Protein AF-A0A940WAN8-F1 (afdb_monomer_lite)

Structure (mmCIF, N/CA/C/O backbone):
data_AF-A0A940WAN8-F1
#
_entry.id   AF-A0A940WAN8-F1
#
loop_
_atom_site.group_PDB
_atom_site.id
_atom_site.type_symbol
_atom_site.label_atom_id
_atom_site.label_alt_id
_atom_site.label_comp_id
_atom_site.label_asym_id
_atom_site.label_entity_id
_atom_site.label_seq_id
_atom_site.pdbx_PDB_ins_code
_atom_site.Cartn_x
_atom_site.Cartn_y
_atom_site.Cartn_z
_atom_site.occupancy
_atom_site.B_iso_or_equiv
_atom_site.auth_seq_id
_atom_site.auth_comp_id
_atom_site.auth_asym_id
_atom_site.auth_atom_id
_atom_site.pdbx_PDB_model_num
ATOM 1 N N . ILE A 1 1 ? -9.042 25.325 11.373 1.00 61.91 1 ILE A N 1
ATOM 2 C CA . ILE A 1 1 ? -9.617 24.006 11.010 1.00 61.91 1 ILE A CA 1
ATOM 3 C C . ILE A 1 1 ? -8.446 23.062 10.811 1.00 61.91 1 ILE A C 1
ATOM 5 O O . ILE A 1 1 ? -7.586 23.379 10.003 1.00 61.91 1 ILE A O 1
ATOM 9 N N . THR A 1 2 ? -8.366 21.978 11.577 1.00 81.69 2 THR A N 1
ATOM 10 C CA . THR A 1 2 ? -7.312 20.961 11.453 1.00 81.69 2 THR A CA 1
ATOM 11 C C . THR A 1 2 ? -7.870 19.778 10.660 1.00 81.69 2 THR A C 1
ATOM 13 O O . THR A 1 2 ? -8.774 19.082 11.122 1.00 81.69 2 THR A O 1
ATOM 16 N N . TRP A 1 3 ? -7.3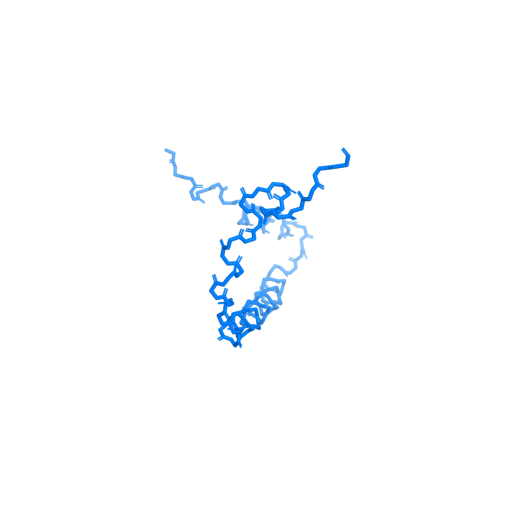98 19.599 9.424 1.00 87.75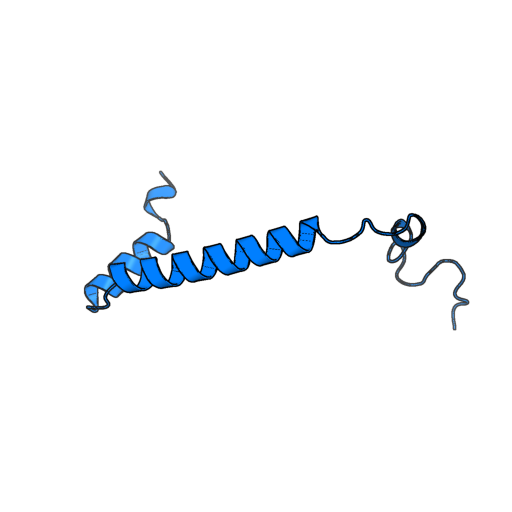 3 TRP A N 1
ATOM 17 C CA . TRP A 1 3 ? -7.916 18.604 8.471 1.00 87.75 3 TRP A CA 1
ATOM 18 C C . TRP A 1 3 ? -7.771 17.155 8.948 1.00 87.75 3 TRP A C 1
ATOM 20 O O . TRP A 1 3 ? -8.619 16.333 8.624 1.00 87.75 3 TRP A O 1
ATOM 30 N N . GLU A 1 4 ? -6.778 16.875 9.790 1.00 85.06 4 GLU A N 1
ATOM 31 C CA . GLU A 1 4 ? -6.549 15.563 10.414 1.00 85.06 4 GLU A CA 1
ATOM 32 C C . GLU A 1 4 ? -7.767 15.052 11.197 1.00 85.06 4 GLU A C 1
ATOM 34 O O . GLU A 1 4 ? -8.073 13.867 11.171 1.00 85.06 4 GLU A O 1
ATOM 39 N N . SER A 1 5 ? -8.543 15.949 11.821 1.00 86.75 5 SER A N 1
ATOM 40 C CA . SER A 1 5 ? -9.778 15.570 12.533 1.00 86.75 5 SER A CA 1
ATOM 41 C C . SER A 1 5 ? -10.883 15.019 11.619 1.00 86.75 5 SER A C 1
ATOM 43 O O . SER A 1 5 ? -11.897 14.517 12.104 1.00 86.75 5 SER A O 1
ATOM 45 N N . ARG A 1 6 ? -10.713 15.144 10.298 1.00 90.06 6 ARG A N 1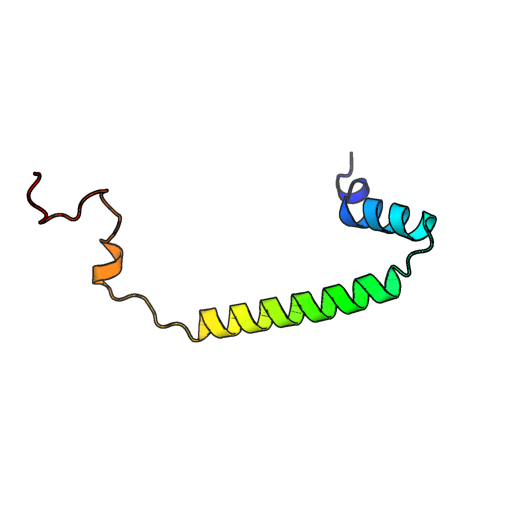
ATOM 46 C CA . ARG A 1 6 ? -11.658 14.711 9.264 1.00 90.06 6 ARG A CA 1
ATOM 47 C C . ARG A 1 6 ? -11.110 13.548 8.438 1.00 90.06 6 ARG A C 1
ATOM 49 O O . ARG A 1 6 ? -11.580 13.357 7.318 1.00 90.06 6 ARG A O 1
ATOM 56 N N . ASP A 1 7 ? -10.132 12.813 8.965 1.00 95.06 7 ASP A N 1
ATOM 57 C CA . ASP A 1 7 ? -9.601 11.621 8.312 1.00 95.06 7 ASP A CA 1
ATOM 58 C C . ASP A 1 7 ? -10.745 10.634 7.993 1.00 95.06 7 ASP A C 1
ATOM 60 O O . ASP A 1 7 ? -11.404 10.128 8.910 1.00 95.06 7 ASP A O 1
ATOM 64 N N . PRO A 1 8 ? -11.025 10.374 6.702 1.00 95.56 8 PRO A N 1
ATOM 65 C CA . PRO A 1 8 ? -12.108 9.488 6.306 1.00 95.56 8 PRO A CA 1
ATOM 66 C C . PRO A 1 8 ? -11.880 8.041 6.752 1.00 95.56 8 PRO A C 1
ATOM 68 O O . PRO A 1 8 ? -12.865 7.348 7.000 1.00 95.56 8 PRO A O 1
ATOM 71 N N . ILE A 1 9 ? -10.627 7.593 6.886 1.00 94.44 9 ILE A N 1
ATOM 72 C CA . ILE A 1 9 ? -10.300 6.231 7.327 1.00 94.44 9 ILE A CA 1
ATOM 73 C C . ILE A 1 9 ? -10.710 6.077 8.789 1.00 94.44 9 ILE A C 1
ATOM 75 O O . ILE A 1 9 ? -11.534 5.223 9.111 1.00 94.44 9 ILE A O 1
ATOM 79 N N . PHE A 1 10 ? -10.238 6.977 9.652 1.00 93.88 10 PHE A N 1
ATOM 80 C CA . PHE A 1 10 ? -10.596 6.978 11.070 1.00 93.88 10 PHE A CA 1
ATOM 81 C C . PHE A 1 10 ? -12.111 7.098 11.302 1.00 93.88 10 PHE A C 1
ATOM 83 O O . PHE A 1 10 ? -12.699 6.363 12.100 1.00 93.88 10 PHE A O 1
ATOM 90 N N . LEU A 1 11 ? -12.779 8.008 10.582 1.00 95.19 11 LEU A N 1
ATOM 91 C CA . LEU A 1 11 ? -14.230 8.183 10.696 1.00 95.19 11 LEU A CA 1
ATOM 92 C C . LEU A 1 11 ? -15.001 6.929 10.261 1.00 95.19 11 LEU A C 1
ATOM 94 O O . LEU A 1 11 ? -16.043 6.608 10.845 1.00 95.19 11 LEU A O 1
ATOM 98 N N . TRP A 1 12 ? -14.496 6.220 9.254 1.00 96.56 12 TRP A N 1
ATOM 99 C CA . TRP A 1 12 ? -15.086 4.977 8.776 1.00 96.56 12 TRP A CA 1
ATOM 100 C C . TRP A 1 12 ? -14.893 3.823 9.759 1.00 96.56 12 TRP A C 1
ATOM 102 O O . TRP A 1 12 ? -15.840 3.086 10.040 1.00 96.56 12 TRP A O 1
ATOM 112 N N . GLU A 1 13 ? -13.710 3.708 10.353 1.00 95.56 13 GLU A N 1
ATOM 113 C CA . GLU A 1 13 ? -13.419 2.709 11.382 1.00 95.56 13 GLU A CA 1
ATOM 114 C C . GLU A 1 13 ? -14.349 2.859 12.591 1.00 95.56 13 GLU A C 1
ATOM 116 O O . GLU A 1 13 ? -15.002 1.888 12.975 1.00 95.56 13 GLU A O 1
ATOM 121 N N . ILE A 1 14 ? -14.544 4.084 13.103 1.00 95.50 14 ILE A N 1
ATOM 122 C CA . ILE A 1 14 ? -15.520 4.357 14.179 1.00 95.50 14 ILE A CA 1
ATOM 123 C C . ILE A 1 14 ? -16.925 3.876 13.793 1.00 95.50 14 ILE A C 1
ATOM 125 O O . ILE A 1 14 ? -17.683 3.348 14.615 1.00 95.50 14 ILE A O 1
ATOM 129 N N . TYR A 1 15 ? -17.329 4.115 12.548 1.00 96.38 15 TYR A N 1
ATOM 130 C CA . TYR A 1 15 ? -18.645 3.713 12.068 1.00 96.38 15 TYR A CA 1
ATOM 131 C C . TYR A 1 15 ? -18.810 2.187 12.021 1.00 96.38 15 TYR A C 1
ATOM 133 O O . TYR A 1 15 ? -19.877 1.675 12.378 1.00 96.38 15 TYR A O 1
ATOM 141 N N . LEU A 1 16 ? -17.767 1.454 11.633 1.00 96.38 16 LEU A N 1
ATOM 142 C CA . LEU A 1 16 ? -17.771 -0.006 11.617 1.00 96.38 16 LEU A CA 1
ATOM 143 C C . LEU A 1 16 ? -17.704 -0.605 13.032 1.00 96.38 16 LEU A C 1
ATOM 145 O O . LEU A 1 16 ? -18.436 -1.555 13.320 1.00 96.38 16 LEU A O 1
ATOM 149 N N . GLU A 1 17 ? -16.945 -0.006 13.952 1.00 96.06 17 GLU A N 1
ATOM 150 C CA . GLU A 1 17 ? -16.936 -0.404 15.369 1.00 96.06 17 GLU A CA 1
ATOM 151 C C . GLU A 1 17 ? -18.335 -0.300 15.994 1.00 96.06 17 GLU A C 1
ATOM 153 O O . GLU A 1 17 ? -18.804 -1.221 16.673 1.00 96.06 17 GLU A O 1
ATOM 158 N N . LYS A 1 18 ? -19.066 0.789 15.707 1.00 97.12 18 LYS A N 1
ATOM 159 C CA . LYS A 1 18 ? -20.464 0.965 16.153 1.00 97.12 18 LYS A CA 1
ATOM 160 C C . LYS A 1 18 ? -21.385 -0.154 15.661 1.00 97.12 18 LYS A C 1
ATOM 162 O O . LYS A 1 18 ? -22.395 -0.436 16.304 1.00 97.12 18 LYS A O 1
ATOM 167 N N . ARG A 1 19 ? -21.028 -0.807 14.554 1.00 97.00 19 ARG A N 1
ATOM 168 C CA . ARG A 1 19 ? -21.743 -1.945 13.962 1.00 97.00 19 ARG A CA 1
ATOM 169 C C . ARG A 1 19 ? -21.221 -3.309 14.394 1.00 97.00 19 ARG A C 1
ATOM 171 O O . ARG A 1 19 ? -21.711 -4.311 13.887 1.00 97.00 19 ARG A O 1
ATOM 178 N N . LYS A 1 20 ? -20.310 -3.347 15.370 1.00 97.12 20 LYS A N 1
ATOM 179 C CA . LYS A 1 20 ? -19.752 -4.573 15.957 1.00 97.12 20 LYS A CA 1
ATOM 180 C C . LYS A 1 20 ? -18.851 -5.372 15.009 1.00 97.12 20 LYS A C 1
ATOM 182 O O . LYS A 1 20 ? -18.655 -6.560 15.240 1.00 97.12 20 LYS A O 1
ATOM 187 N N . TYR A 1 21 ? -18.286 -4.734 13.983 1.00 97.25 21 TYR A N 1
ATOM 188 C CA . TYR A 1 21 ? -17.178 -5.329 13.236 1.00 97.25 21 TYR A CA 1
ATOM 189 C C . TYR A 1 21 ? -15.900 -5.307 14.079 1.00 97.25 21 TYR A C 1
ATOM 191 O O . TYR A 1 21 ? -15.669 -4.362 14.835 1.00 97.25 21 TYR A O 1
ATOM 199 N N . ASP A 1 22 ? -15.064 -6.333 13.927 1.00 96.75 22 ASP A N 1
ATOM 200 C CA . ASP A 1 22 ? -13.747 -6.390 14.559 1.00 96.75 22 ASP A CA 1
ATOM 201 C C . ASP A 1 22 ? -12.735 -5.593 13.731 1.00 96.75 22 ASP A C 1
ATOM 203 O O . ASP A 1 22 ? -12.065 -6.110 12.837 1.00 96.75 22 ASP A O 1
ATOM 207 N N . ILE A 1 23 ? -12.663 -4.293 14.008 1.00 96.38 23 ILE A N 1
ATOM 208 C CA . ILE A 1 23 ? -11.785 -3.386 13.267 1.00 96.38 23 ILE A CA 1
ATOM 209 C C . ILE A 1 23 ? -10.310 -3.658 13.533 1.00 96.38 23 ILE A C 1
ATOM 211 O O . ILE A 1 23 ? -9.495 -3.463 12.635 1.00 96.38 23 ILE A O 1
ATOM 215 N N . ALA A 1 24 ? -9.952 -4.166 14.712 1.00 95.44 24 ALA A N 1
ATOM 216 C CA . ALA A 1 24 ? -8.570 -4.532 14.997 1.00 95.44 24 ALA A CA 1
ATOM 217 C C . ALA A 1 24 ? -8.117 -5.701 14.109 1.00 95.44 24 ALA A C 1
ATOM 219 O O . ALA A 1 24 ? -7.025 -5.644 13.538 1.00 95.44 24 ALA A O 1
ATOM 220 N N . ALA A 1 25 ? -8.967 -6.720 13.948 1.00 97.31 25 ALA A N 1
ATOM 221 C CA . ALA A 1 25 ? -8.700 -7.835 13.044 1.00 97.31 25 ALA A CA 1
ATOM 222 C C . ALA A 1 25 ? -8.628 -7.380 11.579 1.00 97.31 25 ALA A C 1
ATOM 224 O O . ALA A 1 25 ? -7.636 -7.668 10.912 1.00 97.31 25 ALA A O 1
ATOM 225 N N . ILE A 1 26 ? -9.618 -6.606 11.112 1.00 96.25 26 ILE A N 1
ATOM 226 C CA . ILE A 1 26 ? -9.660 -6.093 9.731 1.00 96.25 26 ILE A CA 1
ATOM 227 C C . ILE A 1 26 ? -8.421 -5.247 9.431 1.00 96.25 26 ILE A C 1
ATOM 229 O O . ILE A 1 26 ? -7.761 -5.455 8.416 1.00 96.25 26 ILE A O 1
ATOM 233 N N . ARG A 1 27 ? -8.069 -4.312 10.323 1.00 96.19 27 ARG A N 1
ATOM 234 C CA . ARG A 1 27 ? -6.903 -3.444 10.135 1.00 96.19 27 ARG A CA 1
ATOM 235 C C . ARG A 1 27 ? -5.627 -4.265 10.024 1.00 96.19 27 ARG A C 1
ATOM 237 O O . ARG A 1 27 ? -4.803 -3.965 9.164 1.00 96.19 27 ARG A O 1
ATOM 244 N N . LYS A 1 28 ? -5.462 -5.278 10.878 1.00 97.75 28 LYS A N 1
ATOM 245 C CA . LYS A 1 28 ? -4.295 -6.160 10.840 1.00 97.75 28 LYS A CA 1
ATOM 246 C C . LYS A 1 28 ? -4.211 -6.902 9.505 1.00 97.75 28 LYS A C 1
ATOM 248 O O . LYS A 1 28 ? -3.199 -6.779 8.827 1.00 97.75 28 LYS A O 1
ATOM 253 N N . GLU A 1 29 ? -5.279 -7.598 9.121 1.00 98.06 29 GLU A N 1
ATOM 254 C CA . GLU A 1 29 ? -5.347 -8.368 7.873 1.00 98.06 29 GLU A CA 1
ATOM 255 C C . GLU A 1 29 ? -5.086 -7.484 6.647 1.00 98.06 29 GLU A C 1
ATOM 257 O O . GLU A 1 29 ? -4.208 -7.780 5.840 1.00 98.06 29 GLU A O 1
ATOM 262 N N . THR A 1 30 ? -5.786 -6.349 6.548 1.00 97.50 30 THR A N 1
ATOM 263 C CA . THR A 1 30 ? -5.640 -5.422 5.417 1.00 97.50 30 THR A CA 1
ATOM 264 C C . THR A 1 30 ? -4.241 -4.811 5.371 1.00 97.50 30 THR A C 1
ATOM 266 O O . THR A 1 30 ? -3.677 -4.665 4.293 1.00 97.50 30 THR A O 1
ATOM 269 N N . SER A 1 31 ? -3.654 -4.462 6.521 1.00 97.50 31 SER A N 1
ATOM 270 C CA . SER A 1 31 ? -2.303 -3.885 6.553 1.00 97.50 31 SER A CA 1
ATOM 271 C C . SER A 1 31 ? -1.254 -4.904 6.113 1.00 97.50 31 SER A C 1
ATOM 273 O O . SER A 1 31 ? -0.389 -4.568 5.312 1.00 97.50 31 SER A O 1
ATOM 275 N N . GLU A 1 32 ? -1.351 -6.148 6.589 1.00 98.38 32 GLU A N 1
ATOM 276 C CA . GLU A 1 32 ? -0.458 -7.238 6.176 1.00 98.38 32 GLU A CA 1
ATOM 277 C C . GLU A 1 32 ? -0.561 -7.504 4.666 1.00 98.38 32 GLU A C 1
ATOM 279 O O . GLU A 1 32 ? 0.460 -7.634 3.985 1.00 98.38 32 GLU A O 1
ATOM 284 N N . GLU A 1 33 ? -1.780 -7.529 4.121 1.00 98.56 33 GLU A N 1
ATOM 285 C CA . GLU A 1 33 ? -2.003 -7.710 2.688 1.00 98.56 33 GLU A C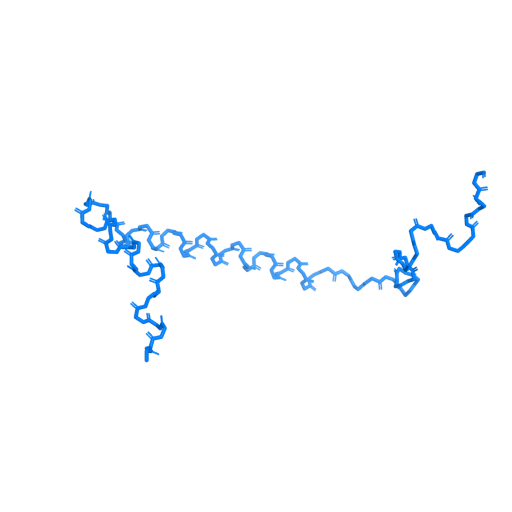A 1
ATOM 286 C C . GLU A 1 33 ? -1.447 -6.546 1.858 1.00 98.56 33 GLU A C 1
ATOM 288 O O . GLU A 1 33 ? -0.722 -6.781 0.889 1.00 98.56 33 GLU A O 1
ATOM 293 N N . VAL A 1 34 ? -1.751 -5.302 2.242 1.00 98.56 34 VAL A N 1
ATOM 294 C CA . VAL A 1 34 ? -1.288 -4.102 1.532 1.00 98.56 34 VAL A CA 1
ATOM 295 C C . VAL A 1 34 ? 0.232 -4.012 1.555 1.00 98.56 34 VAL A C 1
ATOM 297 O O . VAL A 1 34 ? 0.826 -3.775 0.506 1.00 98.56 34 VAL A O 1
ATOM 300 N N . THR A 1 35 ? 0.870 -4.234 2.709 1.00 98.38 35 THR A N 1
ATOM 301 C CA . THR A 1 35 ? 2.336 -4.228 2.809 1.00 98.38 35 THR A CA 1
ATOM 302 C C . THR A 1 35 ? 2.946 -5.247 1.857 1.00 98.38 35 THR A C 1
ATOM 304 O O . THR A 1 35 ? 3.808 -4.882 1.066 1.00 98.38 35 THR A O 1
ATOM 307 N N . ARG A 1 36 ? 2.437 -6.485 1.841 1.00 98.56 36 ARG A N 1
ATOM 308 C CA . ARG A 1 36 ? 2.924 -7.515 0.917 1.00 98.56 36 ARG A CA 1
ATOM 309 C C . ARG A 1 36 ? 2.797 -7.089 -0.549 1.00 98.56 36 ARG A C 1
ATOM 311 O O . ARG A 1 36 ? 3.754 -7.230 -1.300 1.00 98.56 36 ARG A O 1
ATOM 318 N N . ILE A 1 37 ? 1.640 -6.563 -0.956 1.00 98.69 37 ILE A N 1
ATOM 319 C CA . ILE A 1 37 ? 1.408 -6.132 -2.346 1.00 98.69 37 ILE A CA 1
ATOM 320 C C . ILE A 1 37 ? 2.365 -4.999 -2.734 1.00 98.69 37 ILE A C 1
ATOM 322 O O . ILE A 1 37 ? 2.912 -5.001 -3.835 1.00 98.69 37 ILE A O 1
ATOM 326 N N . VAL A 1 38 ? 2.566 -4.028 -1.839 1.00 98.69 38 VAL A N 1
ATOM 327 C CA . VAL A 1 38 ? 3.473 -2.901 -2.084 1.00 98.69 38 VAL A CA 1
ATOM 328 C C . VAL A 1 38 ? 4.916 -3.384 -2.186 1.00 98.69 38 VAL A C 1
ATOM 330 O O . VAL A 1 38 ? 5.604 -2.990 -3.123 1.00 98.69 38 VAL A O 1
ATOM 333 N N . ASP A 1 39 ? 5.357 -4.267 -1.291 1.00 98.56 39 ASP A N 1
ATOM 334 C CA . ASP A 1 39 ? 6.715 -4.816 -1.311 1.00 98.56 39 ASP A CA 1
ATOM 335 C C . ASP A 1 39 ? 6.984 -5.600 -2.606 1.00 98.56 39 ASP A C 1
ATOM 337 O O . ASP A 1 39 ? 8.024 -5.421 -3.241 1.00 98.56 39 ASP A O 1
ATOM 341 N N . GLU A 1 40 ? 6.025 -6.420 -3.050 1.00 98.50 40 GLU A N 1
ATOM 342 C CA . GLU A 1 40 ? 6.107 -7.147 -4.322 1.00 98.50 40 GLU A CA 1
ATOM 343 C C . GLU A 1 40 ? 6.161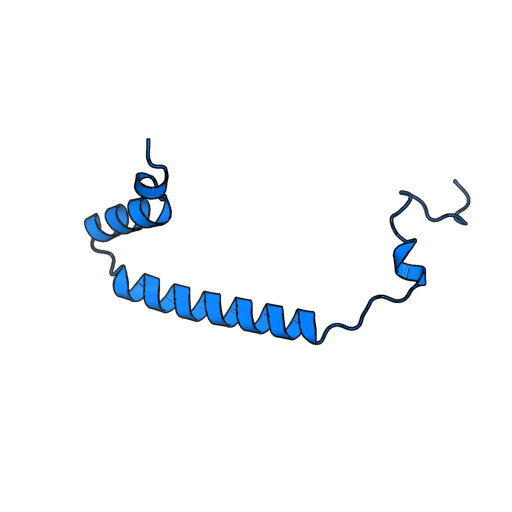 -6.193 -5.527 1.00 98.50 40 GLU A C 1
ATOM 345 O O . GLU A 1 40 ? 6.963 -6.394 -6.443 1.00 98.50 40 GLU A O 1
ATOM 350 N N . ALA A 1 41 ? 5.353 -5.129 -5.521 1.00 98.56 41 ALA A N 1
ATOM 351 C CA . ALA A 1 41 ? 5.345 -4.128 -6.586 1.00 98.56 41 ALA A CA 1
ATOM 352 C C . ALA A 1 41 ? 6.655 -3.327 -6.645 1.00 98.56 41 ALA A C 1
ATOM 354 O O . ALA A 1 41 ? 7.164 -3.063 -7.736 1.00 98.56 41 ALA A O 1
ATOM 355 N N . VAL A 1 42 ? 7.222 -2.968 -5.488 1.00 98.50 42 VAL A N 1
ATOM 356 C CA . VAL A 1 42 ? 8.524 -2.292 -5.400 1.00 98.50 42 VAL A CA 1
ATOM 357 C C . VAL A 1 42 ? 9.626 -3.210 -5.917 1.00 98.50 42 VAL A C 1
ATOM 359 O O . VAL A 1 42 ? 10.393 -2.797 -6.782 1.00 98.50 42 VAL A O 1
ATOM 362 N N . ALA A 1 43 ? 9.660 -4.468 -5.471 1.00 98.38 43 ALA A N 1
ATOM 363 C CA . ALA A 1 43 ? 10.647 -5.437 -5.941 1.00 98.38 43 ALA A CA 1
ATOM 364 C C . ALA A 1 43 ? 10.567 -5.649 -7.462 1.00 98.38 43 ALA A C 1
ATOM 366 O O . ALA A 1 43 ? 11.595 -5.734 -8.134 1.00 98.38 43 ALA A O 1
ATOM 367 N N . PHE A 1 44 ? 9.355 -5.689 -8.023 1.00 98.12 44 PHE A N 1
ATOM 368 C CA . PHE A 1 44 ? 9.156 -5.752 -9.469 1.00 98.12 44 PHE A CA 1
ATOM 369 C C . PHE A 1 44 ? 9.687 -4.501 -10.183 1.00 98.12 44 PHE A C 1
ATOM 371 O O . PHE A 1 44 ? 10.387 -4.622 -11.188 1.00 98.12 44 PHE A O 1
ATOM 378 N N . ALA A 1 45 ? 9.387 -3.306 -9.668 1.00 97.44 45 ALA A N 1
ATOM 379 C CA . ALA A 1 45 ? 9.849 -2.050 -10.253 1.00 97.44 45 ALA A CA 1
ATOM 380 C C . ALA A 1 45 ? 11.382 -1.918 -10.209 1.00 97.44 45 ALA A C 1
ATOM 382 O O . ALA A 1 45 ? 11.983 -1.490 -11.189 1.00 97.44 45 ALA A O 1
ATOM 383 N N . GLU A 1 46 ? 12.023 -2.333 -9.115 1.00 97.00 46 GLU A N 1
ATOM 384 C CA . GLU A 1 46 ? 13.486 -2.316 -8.974 1.00 97.00 46 GLU A CA 1
ATOM 385 C C . GLU A 1 46 ? 14.183 -3.356 -9.860 1.00 97.00 46 GLU A C 1
ATOM 387 O O . GLU A 1 46 ? 15.286 -3.115 -10.350 1.00 97.00 46 GLU A O 1
ATOM 392 N N . ALA A 1 47 ? 13.550 -4.511 -10.079 1.00 97.69 47 ALA A N 1
ATOM 393 C CA . ALA A 1 47 ? 14.059 -5.551 -10.970 1.00 97.69 47 ALA A CA 1
ATOM 394 C C . ALA A 1 47 ? 13.790 -5.260 -12.456 1.00 97.69 47 ALA A C 1
ATOM 396 O O . ALA A 1 47 ? 14.339 -5.945 -13.324 1.00 97.69 47 ALA A O 1
ATOM 397 N N . SER A 1 48 ? 12.932 -4.281 -12.756 1.00 96.38 48 SER A N 1
ATOM 398 C CA . SER A 1 48 ? 12.590 -3.927 -14.129 1.00 96.38 48 SER A CA 1
ATOM 399 C C . SER A 1 48 ? 13.791 -3.269 -14.819 1.00 96.38 48 SER A C 1
ATOM 401 O O . SER A 1 48 ? 14.439 -2.399 -14.233 1.00 96.38 48 SER A O 1
ATOM 403 N N . PRO A 1 49 ? 14.121 -3.672 -16.059 1.00 94.44 49 PRO A N 1
ATOM 404 C CA . PRO A 1 49 ? 15.198 -3.041 -16.805 1.00 94.44 49 PRO A CA 1
ATOM 405 C C . PRO A 1 49 ? 14.862 -1.575 -17.084 1.00 94.44 49 PRO A C 1
ATOM 407 O O . PRO A 1 49 ? 13.695 -1.197 -17.203 1.00 94.44 49 PRO A O 1
ATOM 410 N N . PHE A 1 50 ? 15.897 -0.749 -17.224 1.00 93.69 50 PHE A N 1
ATOM 411 C CA . PHE A 1 50 ? 15.703 0.586 -17.775 1.00 93.69 50 PHE A CA 1
ATOM 412 C C . PHE A 1 50 ? 15.178 0.481 -19.213 1.00 93.69 50 PHE A C 1
ATOM 414 O O . PHE A 1 50 ? 15.611 -0.424 -19.931 1.00 93.69 50 PHE A O 1
ATOM 421 N N . PRO A 1 51 ? 14.284 1.395 -19.629 1.00 90.38 51 PRO A N 1
ATOM 422 C CA . PRO A 1 51 ? 13.824 1.443 -21.009 1.00 90.38 51 PRO A CA 1
ATOM 423 C C . PRO A 1 51 ? 15.000 1.712 -21.952 1.00 90.38 51 PRO A C 1
ATOM 425 O O . PRO A 1 51 ? 15.959 2.409 -21.589 1.00 90.38 51 PRO A O 1
ATOM 428 N N . ASP A 1 52 ? 14.921 1.181 -23.171 1.00 91.19 52 ASP A N 1
ATOM 429 C CA . ASP A 1 52 ? 15.922 1.459 -24.193 1.00 91.19 52 ASP A CA 1
ATOM 430 C C . ASP A 1 52 ? 15.866 2.939 -24.613 1.00 91.19 52 ASP A C 1
ATOM 432 O O . ASP A 1 52 ? 14.810 3.563 -24.682 1.00 91.19 52 ASP A O 1
ATOM 436 N N . GLY A 1 53 ? 17.023 3.532 -24.927 1.00 88.06 53 GLY A N 1
ATOM 437 C CA . GLY A 1 53 ? 17.114 4.957 -25.284 1.00 88.06 53 GLY A CA 1
ATOM 438 C C . GLY A 1 53 ? 16.134 5.419 -26.383 1.00 88.06 53 GLY A C 1
ATOM 439 O O . GLY A 1 53 ? 15.573 6.507 -26.248 1.00 88.06 53 GLY A O 1
ATOM 440 N N . PRO A 1 54 ? 15.901 4.634 -27.456 1.00 88.88 54 PRO A N 1
ATOM 441 C CA . PRO A 1 54 ? 14.896 4.948 -28.472 1.00 88.88 54 PRO A CA 1
ATOM 442 C C . PRO A 1 54 ? 13.441 4.944 -27.981 1.00 88.88 54 PRO A C 1
ATOM 444 O O . PRO A 1 54 ? 12.651 5.715 -28.524 1.00 88.88 54 PRO A O 1
ATOM 447 N N . GLU A 1 55 ? 13.091 4.154 -26.957 1.00 86.75 55 GLU A N 1
ATOM 448 C CA . GLU A 1 55 ? 11.725 4.102 -26.398 1.00 86.75 55 GLU A CA 1
ATOM 449 C C . GLU A 1 55 ? 11.290 5.467 -25.851 1.00 86.75 55 GLU A C 1
ATOM 451 O O . GLU A 1 55 ? 10.117 5.818 -25.888 1.00 86.75 55 GLU A O 1
ATOM 456 N N . ALA A 1 56 ? 12.239 6.309 -25.427 1.00 87.69 56 ALA A N 1
ATOM 457 C CA . ALA A 1 56 ? 11.949 7.668 -24.971 1.00 87.69 56 ALA A CA 1
ATOM 458 C C . ALA A 1 56 ? 11.319 8.575 -26.050 1.00 87.69 56 ALA A C 1
ATOM 460 O O . ALA A 1 56 ? 10.793 9.639 -25.719 1.00 87.69 56 ALA A O 1
ATOM 461 N N . MET A 1 57 ? 11.415 8.200 -27.331 1.00 88.25 57 MET A N 1
ATOM 462 C CA . MET A 1 57 ? 10.843 8.947 -28.458 1.00 88.25 57 MET A CA 1
ATOM 463 C C . MET A 1 57 ? 9.478 8.398 -28.899 1.00 88.25 57 MET A C 1
ATOM 465 O O . MET A 1 57 ? 8.822 9.018 -29.744 1.00 88.25 57 MET A O 1
ATOM 469 N N . GLU A 1 58 ? 9.056 7.253 -28.355 1.00 85.94 58 GLU A N 1
ATOM 470 C CA . GLU A 1 58 ? 7.717 6.699 -28.557 1.00 85.94 58 GLU A CA 1
ATOM 471 C C . GLU A 1 58 ? 6.671 7.566 -27.835 1.00 85.94 58 GLU A C 1
ATOM 473 O O . GLU A 1 58 ? 6.990 8.329 -26.923 1.00 85.94 58 GLU A O 1
ATOM 478 N N . ASP A 1 59 ? 5.423 7.539 -28.311 1.00 85.31 59 ASP A N 1
ATOM 479 C CA . ASP A 1 59 ? 4.287 8.321 -27.787 1.00 85.31 59 ASP A CA 1
ATOM 480 C C . ASP A 1 59 ? 4.448 9.858 -27.743 1.00 85.31 59 ASP A C 1
ATOM 482 O O . AS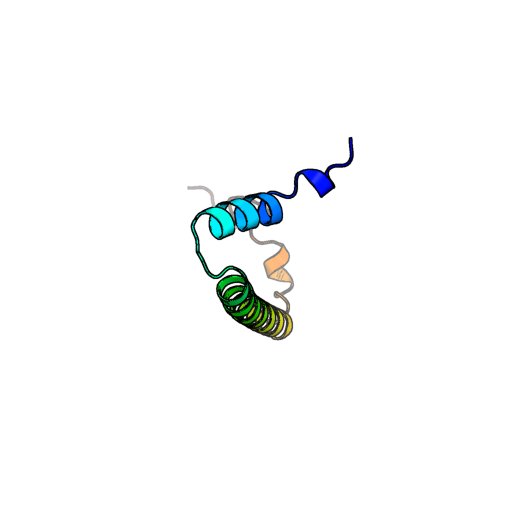P A 1 59 ? 3.545 10.573 -27.300 1.00 85.31 59 ASP A O 1
ATOM 486 N N . LEU A 1 60 ? 5.545 10.409 -28.280 1.00 85.44 60 LEU A N 1
ATOM 487 C CA . LEU A 1 60 ? 5.734 11.857 -28.429 1.00 85.44 60 LEU A CA 1
ATOM 488 C C . LEU A 1 60 ? 4.692 12.479 -29.375 1.00 85.44 60 LEU A C 1
ATOM 490 O O . LEU A 1 60 ? 4.241 13.610 -29.180 1.00 85.44 60 LEU A O 1
ATOM 494 N N . TYR A 1 61 ? 4.306 11.725 -30.402 1.00 84.81 61 TYR A N 1
ATOM 495 C CA . TYR A 1 61 ? 3.237 12.054 -31.335 1.00 84.81 61 TYR A CA 1
ATOM 496 C C . TYR A 1 61 ? 2.273 10.876 -31.415 1.00 84.81 61 TYR A C 1
ATOM 498 O O . TYR A 1 61 ? 2.693 9.724 -31.363 1.00 84.81 61 TYR A O 1
ATOM 506 N N . ALA A 1 62 ? 0.988 11.161 -31.642 1.00 81.56 62 ALA A N 1
ATOM 507 C CA . ALA A 1 62 ? -0.026 10.122 -31.844 1.00 81.56 62 ALA A CA 1
ATOM 508 C C . ALA A 1 62 ? 0.299 9.175 -33.020 1.00 81.56 62 ALA A C 1
ATOM 510 O O . ALA A 1 62 ? -0.212 8.061 -33.066 1.00 81.56 62 ALA A O 1
ATOM 511 N N . MET A 1 63 ? 1.138 9.615 -33.967 1.00 77.19 63 MET A N 1
ATOM 512 C CA . MET A 1 63 ? 1.749 8.766 -34.988 1.00 77.19 63 MET A CA 1
ATOM 513 C C . MET A 1 63 ? 3.276 8.909 -34.924 1.00 77.19 63 MET A C 1
ATOM 515 O O . MET A 1 63 ? 3.762 10.044 -34.947 1.00 77.19 63 MET A O 1
ATOM 519 N N . PRO A 1 64 ? 4.039 7.803 -34.899 1.00 72.56 64 PRO A N 1
ATOM 520 C CA . PRO A 1 64 ? 5.497 7.847 -34.925 1.00 72.56 64 PRO A CA 1
ATOM 521 C C . PRO A 1 64 ? 6.020 8.577 -36.166 1.00 72.56 64 PRO A C 1
ATOM 523 O O . PRO A 1 64 ? 5.498 8.391 -37.273 1.00 72.56 64 PRO A O 1
ATOM 526 N N . ILE A 1 65 ? 7.089 9.361 -36.002 1.00 65.38 65 ILE A N 1
ATOM 527 C CA . ILE A 1 65 ? 7.787 10.007 -37.121 1.00 65.38 65 ILE A CA 1
ATOM 528 C C . ILE A 1 65 ? 8.364 8.904 -38.022 1.00 65.38 65 ILE A C 1
ATOM 530 O O . ILE A 1 65 ? 9.267 8.180 -37.616 1.00 65.38 65 ILE A O 1
ATOM 534 N N . GLY A 1 66 ? 7.824 8.769 -39.236 1.00 66.62 66 GLY A N 1
ATOM 535 C CA . GLY A 1 66 ? 8.157 7.691 -40.181 1.00 66.62 66 GLY A CA 1
ATOM 536 C C . GLY A 1 66 ? 6.950 6.867 -40.639 1.00 66.62 66 GLY A C 1
ATOM 537 O O . GLY A 1 66 ? 7.062 6.106 -41.596 1.00 66.62 66 GLY A O 1
ATOM 538 N N . THR A 1 67 ? 5.791 7.052 -40.006 1.00 63.28 67 THR A N 1
ATOM 539 C CA . THR A 1 67 ? 4.521 6.481 -40.472 1.00 63.28 67 THR A CA 1
ATOM 540 C C . THR A 1 67 ? 3.950 7.392 -41.561 1.00 63.28 67 THR A C 1
ATOM 542 O O . THR A 1 67 ? 3.642 8.552 -41.279 1.00 63.28 67 THR A O 1
ATOM 545 N N . GLU A 1 68 ? 3.840 6.919 -42.807 1.00 60.53 68 GLU A N 1
ATOM 546 C CA . GLU A 1 68 ? 3.092 7.658 -43.835 1.00 60.53 68 GLU A CA 1
ATOM 547 C C . GLU A 1 68 ? 1.626 7.776 -43.394 1.00 60.53 68 GLU A C 1
ATOM 549 O O . GLU A 1 68 ? 1.016 6.799 -42.956 1.00 60.53 68 GLU A O 1
ATOM 554 N N . ALA A 1 69 ? 1.078 8.992 -43.466 1.00 60.28 69 ALA A N 1
ATOM 555 C CA . ALA A 1 69 ? -0.344 9.210 -43.234 1.00 60.28 69 ALA A CA 1
ATOM 556 C C . ALA A 1 69 ? -1.158 8.438 -44.296 1.00 60.28 69 ALA A C 1
ATOM 558 O O . ALA A 1 69 ? -0.705 8.372 -45.442 1.00 60.28 69 ALA A O 1
ATOM 559 N N . PRO A 1 70 ? -2.317 7.856 -43.935 1.00 63.31 70 PRO A N 1
ATOM 560 C CA . PRO A 1 70 ? -3.173 7.155 -44.890 1.00 63.31 70 PRO A CA 1
ATOM 561 C C . PRO A 1 70 ? -3.672 8.060 -46.025 1.00 63.31 70 PRO A C 1
ATOM 563 O O . PRO A 1 70 ? -3.837 9.283 -45.793 1.00 63.31 70 PRO A O 1
#

Secondary structure (DSSP, 8-state):
--GGGG-HHHHHHHHHHHTT--HHHHHHHHHHHHHHHHHHHHHHHHHSPPPPGGGGGTTSSSS-TT----

Radius of gyration: 23.12 Å; chains: 1; bounding box: 39×32×61 Å

Foldseek 3Di:
DDCVVVPVVVVVLVVVVVVVDPSVVVVVVVVVVVVVVVVVVVVCVVPDDDDDPVCVQPPPDPDRDPDDDD

pLDDT: mean 90.46, std 10.74, range [60.28, 98.69]

Sequence (70 aa):
ITWESRDPIFLWEIYLEKRKYDIAAIRKETSEEVTRIVDEAVAFAEASPFPDGPEAMEDLYAMPIGTEAP